Protein AF-A0AAE0YT94-F1 (afdb_monomer)

Radius of gyration: 12.8 Å; Cα contacts (8 Å, |Δi|>4): 303; chains: 1; bounding box: 30×29×32 Å

Foldseek 3Di:
DEEEDQEDEAEAEEADEDEYEYEHAHYEYEYEYAEYHYEYEYEYAAYEYEYEYQEYEYEYEYEYAAYEYEYEYAEYEYEEEYEYNHDHYYYHYVYYDYDYDYDYDD

Solvent-accessible surface area (backbone atoms only — not comparable to full-atom values): 5162 Å² total; per-residue (Å²): 89,78,50,77,46,60,70,44,79,47,78,48,73,65,71,44,79,45,55,38,41,41,40,32,40,37,37,40,40,40,36,51,33,58,46,41,38,37,41,36,40,40,39,31,41,36,37,38,41,39,40,38,28,47,34,40,36,38,40,35,43,39,38,30,42,36,38,38,41,38,36,43,30,45,35,40,40,36,42,35,41,38,32,41,76,44,80,46,78,48,72,55,51,81,42,76,47,77,49,75,48,76,49,68,81,127

Organism: NCBI:txid231223

Structure (mmCIF, N/CA/C/O backbone):
data_AF-A0AAE0YT94-F1
#
_entry.id   AF-A0AAE0YT94-F1
#
loop_
_atom_site.group_PDB
_atom_site.id
_atom_site.type_symbol
_atom_site.label_atom_id
_atom_site.label_alt_id
_atom_site.label_comp_id
_atom_site.label_asym_id
_atom_site.label_entity_id
_atom_site.label_seq_id
_atom_site.pdbx_PDB_ins_code
_atom_site.Cartn_x
_atom_site.Cartn_y
_atom_site.Cartn_z
_atom_site.occupancy
_atom_site.B_iso_or_equiv
_atom_site.auth_seq_id
_atom_site.auth_comp_id
_atom_site.auth_asym_id
_atom_site.auth_atom_id
_atom_site.pdbx_PDB_model_num
ATOM 1 N N . MET A 1 1 ? -7.940 0.023 -11.082 1.00 82.25 1 MET A N 1
ATOM 2 C CA . MET A 1 1 ? -8.236 -1.413 -10.848 1.00 82.25 1 MET A CA 1
ATOM 3 C C . MET A 1 1 ? -9.198 -1.577 -9.669 1.00 82.25 1 MET A C 1
ATOM 5 O O . MET A 1 1 ? -9.062 -0.848 -8.697 1.00 82.25 1 MET A O 1
ATOM 9 N N . VAL A 1 2 ? -10.150 -2.523 -9.724 1.00 87.38 2 VAL A N 1
ATOM 10 C CA . VAL A 1 2 ? -11.023 -2.860 -8.577 1.00 87.38 2 VAL A CA 1
ATOM 11 C C . VAL A 1 2 ? -10.855 -4.328 -8.201 1.00 87.38 2 VAL A C 1
ATOM 13 O O . VAL A 1 2 ? -11.086 -5.194 -9.042 1.00 87.38 2 VAL A O 1
ATOM 16 N N . THR A 1 3 ? -10.507 -4.625 -6.949 1.00 88.56 3 THR A N 1
ATOM 17 C CA . THR A 1 3 ? -10.285 -6.005 -6.478 1.00 88.56 3 THR A CA 1
ATOM 18 C C . THR A 1 3 ? -11.005 -6.286 -5.159 1.00 88.56 3 THR A C 1
ATOM 20 O O . THR A 1 3 ? -11.171 -5.415 -4.299 1.00 88.56 3 THR A O 1
ATOM 23 N N . LYS A 1 4 ? -11.522 -7.515 -5.021 1.00 89.88 4 LYS A N 1
ATOM 24 C CA . LYS A 1 4 ? -12.280 -7.970 -3.847 1.00 89.88 4 LYS A CA 1
ATOM 25 C C . LYS A 1 4 ? -11.921 -9.411 -3.502 1.00 89.88 4 LYS A C 1
ATOM 27 O O . LYS A 1 4 ? -11.798 -10.231 -4.404 1.00 89.88 4 LYS A O 1
ATOM 32 N N . GLY A 1 5 ? -11.810 -9.720 -2.217 1.00 86.62 5 GLY A N 1
ATOM 33 C CA . GLY A 1 5 ? -11.424 -11.049 -1.743 1.00 86.62 5 GLY A CA 1
ATOM 34 C C . GLY A 1 5 ? -11.466 -11.135 -0.224 1.00 86.62 5 GLY A C 1
ATOM 35 O O . GLY A 1 5 ? -11.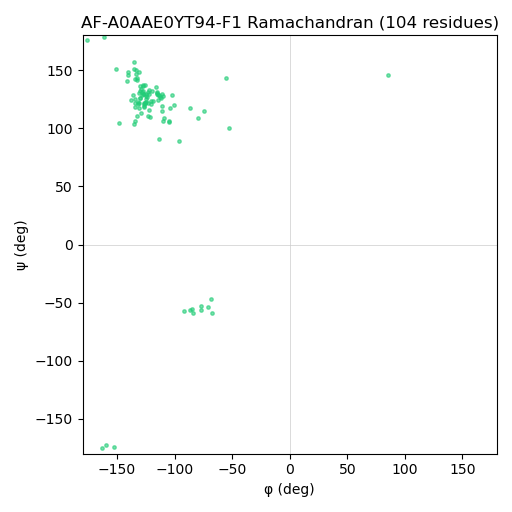757 -10.142 0.434 1.00 86.62 5 GLY A O 1
ATOM 36 N N . VAL A 1 6 ? -11.220 -12.318 0.334 1.00 88.44 6 VAL A N 1
ATOM 37 C CA . VAL A 1 6 ? -10.974 -12.444 1.781 1.00 88.44 6 VAL A CA 1
ATOM 38 C C . VAL A 1 6 ? -9.547 -11.981 2.055 1.00 88.44 6 VAL A C 1
ATOM 40 O O . VAL A 1 6 ? -9.371 -10.973 2.730 1.00 88.44 6 VAL A O 1
ATOM 43 N N . ASP A 1 7 ? -8.583 -12.602 1.378 1.00 93.69 7 ASP A N 1
ATOM 44 C CA . ASP A 1 7 ? -7.170 -12.245 1.456 1.00 93.69 7 ASP A CA 1
ATOM 45 C C . ASP A 1 7 ? -6.698 -11.738 0.095 1.00 93.69 7 ASP A C 1
ATOM 47 O O . ASP A 1 7 ? -6.941 -12.372 -0.938 1.00 93.69 7 ASP A O 1
ATOM 51 N N . LEU A 1 8 ? -6.056 -10.573 0.080 1.00 91.62 8 LEU A N 1
ATOM 52 C CA . LEU A 1 8 ? -5.567 -9.931 -1.137 1.00 91.62 8 LEU A CA 1
ATOM 53 C C . LEU A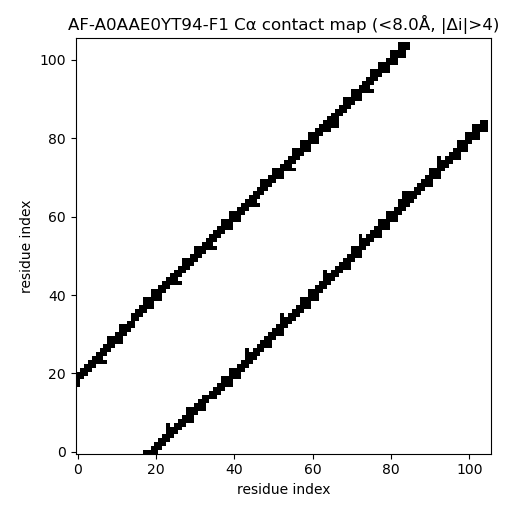 1 8 ? -4.111 -9.507 -0.971 1.00 91.62 8 LEU A C 1
ATOM 55 O O . LEU A 1 8 ? -3.754 -8.820 -0.014 1.00 91.62 8 LEU A O 1
ATOM 59 N N . ILE A 1 9 ? -3.291 -9.873 -1.955 1.00 91.19 9 ILE A N 1
ATOM 60 C CA . ILE A 1 9 ? -1.916 -9.397 -2.095 1.00 91.19 9 ILE A CA 1
ATOM 61 C C . ILE A 1 9 ? -1.813 -8.693 -3.442 1.00 91.19 9 ILE A C 1
ATOM 63 O O . ILE A 1 9 ? -2.081 -9.301 -4.479 1.00 91.19 9 ILE A O 1
ATOM 67 N N . ILE A 1 10 ? -1.437 -7.420 -3.415 1.00 87.31 10 ILE A N 1
ATOM 68 C CA . ILE A 1 10 ? -1.207 -6.602 -4.604 1.00 87.31 10 ILE A CA 1
ATOM 69 C C . ILE A 1 10 ? 0.272 -6.237 -4.634 1.00 87.31 10 ILE A C 1
ATOM 71 O O . ILE A 1 10 ? 0.825 -5.794 -3.625 1.00 87.31 10 ILE A O 1
ATOM 75 N N . LYS A 1 11 ? 0.892 -6.448 -5.793 1.00 88.25 11 LYS A N 1
ATOM 76 C CA . LYS A 1 11 ? 2.235 -5.975 -6.103 1.00 88.25 11 LYS A CA 1
ATOM 77 C C . LYS A 1 11 ? 2.157 -4.973 -7.242 1.00 88.25 11 LYS A C 1
ATOM 79 O O . LYS A 1 11 ? 1.445 -5.233 -8.213 1.00 88.25 11 LYS A O 1
ATOM 84 N N . CYS A 1 12 ? 2.876 -3.877 -7.095 1.00 79.12 12 CYS A N 1
ATOM 85 C CA . CYS A 1 12 ? 3.073 -2.872 -8.122 1.00 79.12 12 CYS A CA 1
ATOM 86 C C . CYS A 1 12 ? 4.573 -2.813 -8.405 1.00 79.12 12 CYS A C 1
ATOM 88 O O . CYS A 1 12 ? 5.351 -2.660 -7.468 1.00 79.12 12 CYS A O 1
ATOM 90 N N . GLU A 1 13 ? 4.924 -3.012 -9.664 1.00 74.62 13 GLU A N 1
ATOM 91 C CA . GLU A 1 13 ? 6.268 -2.858 -10.217 1.00 74.62 13 GLU A CA 1
ATOM 92 C C . GLU A 1 13 ? 6.074 -1.980 -11.485 1.00 74.62 13 GLU A C 1
ATOM 94 O O . GLU A 1 13 ? 4.986 -2.033 -12.091 1.00 74.62 13 GLU A O 1
ATOM 99 N N . ASP A 1 14 ? 7.065 -1.152 -11.826 1.00 66.00 14 ASP A N 1
ATOM 100 C CA . ASP A 1 14 ? 7.125 -0.130 -12.896 1.00 66.00 14 ASP A CA 1
ATOM 101 C C . ASP A 1 14 ? 6.557 1.282 -12.588 1.00 66.00 14 ASP A C 1
ATOM 103 O O . ASP A 1 14 ? 5.523 1.439 -11.927 1.00 66.00 14 ASP A O 1
ATOM 107 N N . GLU A 1 15 ? 7.195 2.312 -13.184 1.00 63.53 15 GLU A N 1
ATOM 108 C CA . GLU A 1 15 ? 6.744 3.718 -13.202 1.00 63.53 15 GLU A CA 1
ATOM 109 C C . GLU A 1 15 ? 5.298 3.828 -13.704 1.00 63.53 15 GLU A C 1
ATOM 111 O O . GLU A 1 15 ? 5.024 3.812 -14.909 1.00 63.53 15 GLU A O 1
ATOM 116 N N . GLU A 1 16 ? 4.338 3.963 -12.790 1.00 66.81 16 GLU A N 1
ATOM 117 C CA . GLU A 1 16 ? 2.934 4.045 -13.172 1.00 66.81 16 GLU A CA 1
ATOM 118 C C . GLU A 1 16 ? 2.124 5.052 -12.354 1.00 66.81 16 GLU A C 1
ATOM 120 O O . GLU A 1 16 ? 2.298 5.268 -11.150 1.00 66.81 16 GLU A O 1
ATOM 125 N N . THR A 1 17 ? 1.134 5.624 -13.044 1.00 72.88 17 THR A N 1
ATOM 126 C CA . THR A 1 17 ? -0.019 6.243 -12.393 1.00 72.88 17 THR A CA 1
ATOM 127 C C . THR A 1 17 ? -1.070 5.166 -12.142 1.00 72.88 17 THR A C 1
ATOM 129 O O . THR A 1 17 ? -1.577 4.568 -13.093 1.00 72.88 17 THR A O 1
ATOM 132 N N . ARG A 1 18 ? -1.408 4.903 -10.876 1.00 81.06 18 ARG A N 1
ATOM 133 C CA . ARG A 1 18 ? -2.318 3.811 -10.496 1.00 81.06 18 ARG A CA 1
ATOM 134 C C . ARG A 1 18 ? -3.472 4.287 -9.624 1.00 81.06 18 ARG A C 1
ATOM 136 O O . ARG A 1 18 ? -3.269 4.696 -8.485 1.00 81.06 18 ARG A O 1
ATOM 143 N N . ASP A 1 19 ? -4.685 4.062 -10.127 1.00 88.12 19 ASP A N 1
ATOM 144 C CA . ASP A 1 19 ? -5.926 4.212 -9.363 1.00 88.12 19 ASP A CA 1
ATOM 145 C C . ASP A 1 19 ? -6.418 2.835 -8.907 1.00 88.12 19 ASP A C 1
ATOM 147 O O . ASP A 1 19 ? -6.703 1.953 -9.732 1.00 88.12 19 ASP A O 1
ATOM 151 N N . MET A 1 20 ? -6.551 2.615 -7.600 1.00 87.81 20 MET A N 1
ATOM 152 C CA . MET A 1 20 ? -6.936 1.319 -7.035 1.00 87.81 20 MET A CA 1
ATOM 153 C C . MET A 1 20 ? -8.073 1.427 -6.026 1.00 87.81 20 MET A C 1
ATOM 155 O O . MET A 1 20 ? -8.030 2.208 -5.083 1.00 87.81 20 MET A O 1
ATOM 159 N N . VAL A 1 21 ? -9.076 0.559 -6.182 1.00 91.69 21 VAL A N 1
ATOM 160 C CA . VAL A 1 21 ? -10.147 0.378 -5.199 1.00 91.69 21 VAL A CA 1
ATOM 161 C C . VAL A 1 21 ? -10.172 -1.070 -4.742 1.00 91.69 21 VAL A C 1
ATOM 163 O O . VAL A 1 21 ? -10.601 -1.960 -5.481 1.00 91.69 21 VAL A O 1
ATOM 166 N N . THR A 1 22 ? -9.770 -1.309 -3.500 1.00 90.69 22 THR A N 1
ATOM 167 C CA . THR A 1 22 ? -9.597 -2.671 -2.996 1.00 90.69 22 THR A CA 1
ATOM 168 C C . THR A 1 22 ? -10.387 -2.912 -1.720 1.00 90.69 22 THR A C 1
ATOM 170 O O . THR A 1 22 ? -10.423 -2.082 -0.807 1.00 90.69 22 THR A O 1
ATOM 173 N N . LYS A 1 23 ? -11.039 -4.077 -1.641 1.00 91.50 23 LYS A N 1
ATOM 174 C CA . LYS A 1 23 ? -11.781 -4.495 -0.450 1.00 91.50 23 LYS A CA 1
ATOM 175 C C . LYS A 1 23 ? -11.484 -5.941 -0.064 1.00 91.50 23 LYS A C 1
ATOM 177 O O . LYS A 1 23 ? -11.816 -6.847 -0.823 1.00 91.50 23 LYS A O 1
ATOM 182 N N . GLY A 1 24 ? -10.993 -6.158 1.152 1.00 88.88 24 GLY A N 1
ATOM 183 C CA . GLY A 1 24 ? -10.820 -7.504 1.701 1.00 88.88 24 GLY A CA 1
ATOM 184 C C . GLY A 1 24 ? -10.893 -7.571 3.217 1.00 88.88 24 GLY A C 1
ATOM 185 O O . GLY A 1 24 ? -11.253 -6.586 3.849 1.00 88.88 24 GLY A O 1
ATOM 186 N N . VAL A 1 25 ? -10.635 -8.738 3.800 1.00 90.56 25 VAL A N 1
ATOM 187 C CA . VAL A 1 25 ? -10.430 -8.885 5.248 1.00 90.56 25 VAL A CA 1
ATOM 188 C C . VAL A 1 25 ? -8.973 -8.571 5.552 1.00 90.56 25 VAL A C 1
ATOM 190 O O . VAL A 1 25 ? -8.718 -7.590 6.252 1.00 90.56 25 VAL A O 1
ATOM 193 N N . ASP A 1 26 ? -8.057 -9.315 4.937 1.00 93.12 26 ASP A N 1
ATOM 194 C CA . ASP A 1 26 ? -6.619 -9.119 5.070 1.00 93.12 26 ASP A CA 1
ATOM 195 C C . ASP A 1 26 ? -6.036 -8.638 3.746 1.00 93.12 26 ASP A C 1
ATOM 197 O O . ASP A 1 26 ? -6.266 -9.218 2.680 1.00 93.12 26 ASP A O 1
ATOM 201 N N . LEU A 1 27 ? -5.312 -7.524 3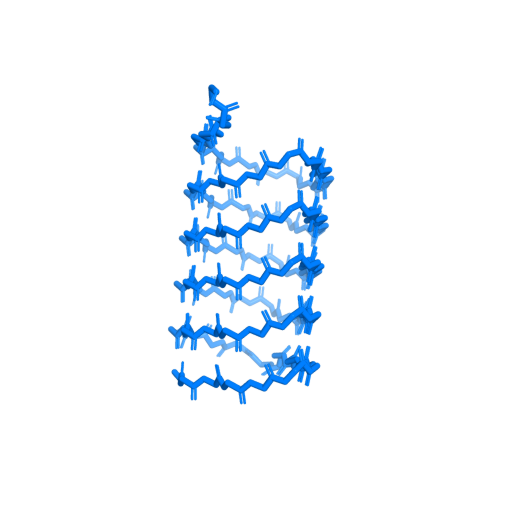.801 1.00 92.12 27 LEU A N 1
ATOM 202 C CA . LEU A 1 27 ? -4.835 -6.856 2.603 1.00 92.12 27 LEU A CA 1
ATOM 203 C C . LEU A 1 27 ? -3.386 -6.423 2.750 1.00 92.12 27 LEU A C 1
ATOM 205 O O . LEU A 1 27 ? -3.014 -5.755 3.717 1.00 92.12 27 LEU A O 1
ATOM 209 N N . ILE A 1 28 ? -2.577 -6.802 1.764 1.00 92.25 28 ILE A N 1
ATOM 210 C CA . ILE A 1 28 ? -1.164 -6.448 1.683 1.00 92.25 28 ILE A CA 1
ATOM 211 C C . ILE A 1 28 ? -0.903 -5.803 0.323 1.00 92.25 28 ILE A C 1
ATOM 213 O O . ILE A 1 28 ? -1.092 -6.442 -0.711 1.00 92.25 28 ILE A O 1
ATOM 217 N N . ILE A 1 29 ? -0.448 -4.554 0.331 1.00 88.25 29 ILE A N 1
ATOM 218 C CA . ILE A 1 29 ? 0.030 -3.837 -0.856 1.00 88.25 29 ILE A CA 1
ATOM 219 C C . ILE A 1 29 ? 1.537 -3.658 -0.713 1.00 88.25 29 ILE A C 1
ATOM 221 O O . ILE A 1 29 ? 2.010 -3.226 0.342 1.00 88.25 29 ILE A O 1
ATOM 225 N N . LYS A 1 30 ? 2.275 -4.024 -1.760 1.00 90.94 30 LYS A N 1
ATOM 226 C CA . LYS A 1 30 ? 3.709 -3.774 -1.888 1.00 90.94 30 LYS A CA 1
ATOM 227 C C . LYS A 1 30 ? 3.981 -3.081 -3.212 1.00 90.94 30 LYS A C 1
ATOM 229 O O . LYS A 1 30 ? 3.522 -3.584 -4.236 1.00 90.94 30 LYS A O 1
ATOM 234 N N . CYS A 1 31 ? 4.721 -1.990 -3.178 1.00 85.62 31 CYS A N 1
ATOM 235 C CA . CYS A 1 31 ? 5.116 -1.263 -4.372 1.00 85.62 31 CYS A CA 1
ATOM 236 C C . CYS A 1 31 ? 6.602 -0.910 -4.304 1.00 85.62 31 CYS A C 1
ATOM 238 O O . CYS A 1 31 ? 7.075 -0.594 -3.212 1.00 85.62 31 CYS A O 1
ATOM 240 N N . GLU A 1 32 ? 7.290 -0.975 -5.438 1.00 87.75 32 GLU A N 1
ATOM 241 C CA . GLU A 1 32 ? 8.705 -0.614 -5.567 1.00 87.75 32 GLU A CA 1
ATOM 242 C C . GLU A 1 32 ? 8.947 -0.062 -6.977 1.00 87.75 32 GLU A C 1
ATOM 244 O O . GLU A 1 32 ? 8.915 -0.834 -7.934 1.00 87.75 32 GLU A O 1
ATOM 249 N N . ASP A 1 33 ? 9.102 1.258 -7.117 1.00 82.44 33 ASP A N 1
ATOM 250 C CA . ASP A 1 33 ? 9.092 1.957 -8.413 1.00 82.44 33 ASP A CA 1
ATOM 251 C C . ASP A 1 33 ? 9.970 3.238 -8.366 1.00 82.44 33 ASP A C 1
ATOM 253 O O . ASP A 1 33 ? 10.064 3.865 -7.321 1.00 82.44 33 ASP A O 1
ATOM 257 N N . GLU A 1 34 ? 10.566 3.699 -9.477 1.00 84.06 34 GLU A N 1
ATOM 258 C CA . GLU A 1 34 ? 11.360 4.956 -9.484 1.00 84.06 34 GLU A CA 1
ATOM 259 C C . GLU A 1 34 ? 10.472 6.197 -9.247 1.00 84.06 34 GLU A C 1
ATOM 261 O O . GLU A 1 34 ? 10.622 6.894 -8.246 1.00 84.06 34 GLU A O 1
ATOM 266 N N . GLU A 1 35 ? 9.477 6.439 -10.109 1.00 84.25 35 GLU A N 1
ATOM 267 C CA . GLU A 1 35 ? 8.499 7.521 -9.940 1.00 84.25 35 GLU A CA 1
ATOM 268 C C . GLU A 1 35 ? 7.058 7.005 -9.920 1.00 84.25 35 GLU A C 1
ATOM 270 O O . GLU A 1 35 ? 6.611 6.304 -10.835 1.00 84.25 35 GLU A O 1
ATOM 275 N N . THR A 1 36 ? 6.257 7.437 -8.935 1.00 84.44 36 THR A N 1
ATOM 276 C CA . THR A 1 36 ? 4.843 7.028 -8.860 1.00 84.44 36 THR A CA 1
ATOM 277 C C . THR A 1 36 ? 3.833 8.115 -8.553 1.00 84.44 36 THR A C 1
ATOM 279 O O . THR A 1 36 ? 4.061 9.072 -7.807 1.00 84.44 36 THR A O 1
ATOM 282 N N . ARG A 1 37 ? 2.616 7.891 -9.068 1.00 88.00 37 ARG A N 1
ATOM 283 C CA . ARG A 1 37 ? 1.407 8.611 -8.649 1.00 88.00 37 ARG A CA 1
ATOM 284 C C . ARG A 1 37 ? 0.290 7.625 -8.355 1.00 88.00 37 ARG A C 1
ATOM 286 O O . ARG A 1 37 ? -0.148 6.908 -9.249 1.00 88.00 37 ARG A O 1
ATOM 293 N N . ARG A 1 38 ? -0.181 7.570 -7.113 1.00 87.56 38 ARG A N 1
ATOM 294 C CA . ARG A 1 38 ? -1.175 6.574 -6.694 1.00 87.56 38 ARG A CA 1
ATOM 295 C C . ARG A 1 38 ? -2.383 7.234 -6.044 1.00 87.56 38 ARG A C 1
ATOM 297 O O . ARG A 1 38 ? -2.211 8.009 -5.110 1.00 87.56 38 ARG A O 1
ATOM 304 N N . ASP A 1 39 ? -3.576 6.869 -6.505 1.00 91.06 39 ASP A N 1
ATOM 305 C CA . ASP A 1 39 ? -4.848 7.123 -5.821 1.00 91.06 39 ASP A CA 1
ATOM 306 C C . ASP A 1 39 ? -5.406 5.779 -5.336 1.00 91.06 39 ASP A C 1
ATOM 308 O O . ASP A 1 39 ? -5.693 4.869 -6.124 1.00 91.06 39 ASP A O 1
ATOM 312 N N . MET A 1 40 ? -5.495 5.601 -4.019 1.00 89.94 40 MET A N 1
ATOM 313 C CA . MET A 1 40 ? -5.891 4.332 -3.418 1.00 89.94 40 MET A CA 1
ATOM 314 C C . MET A 1 40 ? -7.055 4.488 -2.449 1.00 89.94 40 MET A C 1
ATOM 316 O O . MET A 1 40 ? -6.949 5.111 -1.394 1.00 89.94 40 MET A O 1
ATOM 320 N N . VAL A 1 41 ? -8.138 3.764 -2.731 1.00 92.94 41 VAL A N 1
ATOM 321 C CA . VAL A 1 41 ? -9.261 3.582 -1.811 1.00 92.94 41 VAL A CA 1
ATOM 322 C C . VAL A 1 41 ? -9.283 2.146 -1.311 1.00 92.94 41 VAL A C 1
ATOM 324 O O . VAL A 1 41 ? -9.694 1.220 -2.016 1.00 92.94 41 VAL A O 1
ATOM 327 N N . THR A 1 42 ? -8.891 1.952 -0.056 1.00 90.69 42 THR A N 1
ATOM 328 C CA . THR A 1 42 ? -8.713 0.613 0.510 1.00 90.69 42 THR A CA 1
ATOM 329 C C . THR A 1 42 ? -9.570 0.392 1.746 1.00 90.69 42 THR A C 1
ATOM 331 O O . THR A 1 42 ? -9.615 1.213 2.665 1.00 90.69 42 THR A O 1
ATOM 334 N N . LYS A 1 43 ? -10.256 -0.755 1.792 1.00 91.19 43 LYS A N 1
ATOM 335 C CA . LYS A 1 43 ? -11.060 -1.160 2.946 1.00 91.19 43 LYS A CA 1
ATOM 336 C C . LYS A 1 43 ? -10.774 -2.597 3.366 1.00 91.19 43 LYS A C 1
ATOM 338 O O . LYS A 1 43 ? -11.050 -3.517 2.599 1.00 91.19 43 LYS A O 1
ATOM 343 N N . GLY A 1 44 ? -10.362 -2.792 4.616 1.00 89.19 44 GLY A N 1
ATOM 344 C CA . GLY A 1 44 ? -10.266 -4.129 5.197 1.00 89.19 44 GLY A CA 1
ATOM 345 C C . GLY A 1 44 ? -10.259 -4.171 6.712 1.00 89.19 44 GLY A C 1
ATOM 346 O O . GLY A 1 44 ? -10.558 -3.169 7.346 1.00 89.19 44 GLY A O 1
ATOM 347 N N . VAL A 1 45 ? -10.021 -5.340 7.300 1.00 90.69 45 VAL A N 1
ATOM 348 C CA . VAL A 1 45 ? -9.849 -5.485 8.753 1.00 90.69 45 VAL A CA 1
ATOM 349 C C . VAL A 1 45 ? -8.388 -5.243 9.095 1.00 90.69 45 VAL A C 1
ATOM 351 O O . VAL A 1 45 ? -8.105 -4.319 9.857 1.00 90.69 45 VAL A O 1
ATOM 354 N N . ASN A 1 46 ? -7.486 -6.005 8.478 1.00 92.69 46 ASN A N 1
ATOM 355 C CA . ASN A 1 46 ? -6.048 -5.818 8.601 1.00 92.69 46 ASN A CA 1
ATOM 356 C C . ASN A 1 46 ? -5.489 -5.306 7.280 1.00 92.69 46 ASN A C 1
ATOM 358 O O . ASN A 1 46 ? -5.713 -5.898 6.222 1.00 92.69 46 ASN A O 1
ATOM 362 N N . LEU A 1 47 ? -4.750 -4.205 7.349 1.00 91.81 47 LEU A N 1
ATOM 363 C CA . LEU A 1 47 ? -4.117 -3.608 6.191 1.00 91.81 47 LEU A CA 1
ATOM 364 C C . LEU A 1 47 ? -2.635 -3.362 6.433 1.00 91.81 47 LEU A C 1
ATOM 366 O O . LEU A 1 47 ? -2.250 -2.742 7.425 1.00 91.81 47 LEU A O 1
ATOM 370 N N . ILE A 1 48 ? -1.828 -3.788 5.467 1.00 92.69 48 ILE A N 1
ATOM 371 C CA . ILE A 1 48 ? -0.403 -3.495 5.400 1.00 92.69 48 ILE A CA 1
ATOM 372 C C . ILE A 1 48 ? -0.096 -2.877 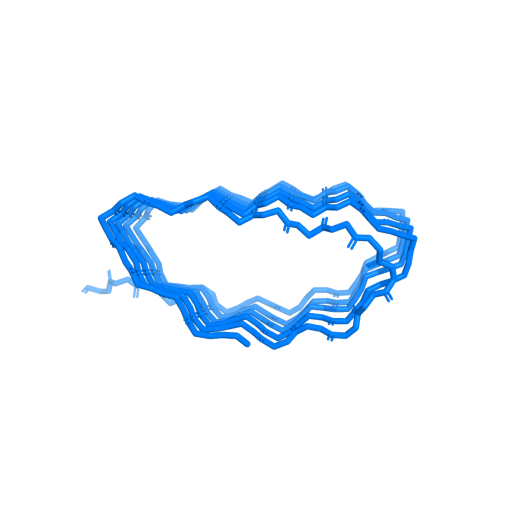4.036 1.00 92.69 48 ILE A C 1
ATOM 374 O O . ILE A 1 48 ? -0.336 -3.502 3.006 1.00 92.69 48 ILE A O 1
ATOM 378 N N . ILE A 1 49 ? 0.460 -1.671 4.037 1.00 88.56 49 ILE A N 1
ATOM 379 C CA . ILE A 1 49 ? 0.988 -0.999 2.848 1.00 88.56 49 ILE A CA 1
ATOM 380 C C . ILE A 1 49 ? 2.495 -0.846 3.036 1.00 88.56 49 ILE A C 1
ATOM 382 O O . ILE A 1 49 ? 2.943 -0.416 4.102 1.00 88.56 49 ILE A O 1
ATOM 386 N N . LYS A 1 50 ? 3.261 -1.238 2.019 1.00 92.00 50 LYS A N 1
ATOM 387 C CA . LYS A 1 50 ? 4.704 -1.022 1.927 1.00 92.00 50 LYS A CA 1
ATOM 388 C C . LYS A 1 50 ? 5.035 -0.414 0.572 1.00 92.00 50 LYS A C 1
ATOM 390 O O . LYS A 1 50 ? 4.646 -1.008 -0.431 1.00 92.00 50 LYS A O 1
ATOM 395 N N . CYS A 1 51 ? 5.729 0.710 0.561 1.00 87.31 51 CYS A N 1
ATOM 396 C CA . CYS A 1 51 ? 6.189 1.352 -0.665 1.00 87.31 51 CYS A CA 1
ATOM 397 C C . CYS A 1 51 ? 7.664 1.726 -0.529 1.00 87.31 51 CYS A C 1
ATOM 399 O O . CYS A 1 51 ? 8.069 2.144 0.551 1.00 87.31 51 CYS A O 1
ATOM 401 N N . GLU A 1 52 ? 8.427 1.569 -1.598 1.00 90.19 52 GLU A N 1
ATOM 402 C CA . GLU A 1 52 ? 9.817 2.016 -1.687 1.00 90.19 52 GLU A CA 1
ATOM 403 C C . GLU A 1 52 ? 9.970 2.697 -3.053 1.00 90.19 52 GLU A C 1
ATOM 405 O O . GLU A 1 52 ? 9.938 2.008 -4.068 1.00 90.19 52 GLU A O 1
ATOM 410 N N . ASP A 1 53 ? 10.006 4.031 -3.103 1.00 86.75 53 ASP A N 1
ATOM 411 C CA . ASP A 1 53 ? 10.051 4.783 -4.366 1.00 86.75 53 ASP A CA 1
ATOM 412 C C . ASP A 1 53 ? 11.112 5.903 -4.344 1.00 86.75 53 ASP A C 1
ATOM 414 O O . ASP A 1 53 ? 11.340 6.488 -3.295 1.00 86.75 53 ASP A O 1
ATOM 418 N N . GLU A 1 54 ? 11.725 6.299 -5.467 1.00 87.75 54 GLU A N 1
ATOM 419 C CA . GLU A 1 54 ? 12.581 7.509 -5.453 1.00 87.75 54 GLU A CA 1
ATOM 420 C C . GLU A 1 54 ? 11.713 8.769 -5.300 1.00 87.75 54 GLU A C 1
ATOM 422 O O . GLU A 1 54 ? 11.864 9.524 -4.338 1.00 87.75 54 GLU A O 1
ATOM 427 N N . GLU A 1 55 ? 10.715 8.947 -6.173 1.00 88.06 55 GLU A N 1
ATOM 428 C CA . GLU A 1 55 ? 9.692 9.985 -6.021 1.00 88.06 55 GLU A CA 1
ATOM 429 C C . GLU A 1 55 ? 8.277 9.407 -5.924 1.00 88.06 55 GLU A C 1
ATOM 431 O O . GLU A 1 55 ? 7.797 8.645 -6.774 1.00 88.06 55 GLU A O 1
ATOM 436 N N . SER A 1 56 ? 7.517 9.873 -4.930 1.00 88.25 56 SER A N 1
ATOM 437 C CA . SER A 1 56 ? 6.145 9.421 -4.721 1.00 88.25 56 SER A CA 1
ATOM 438 C C . SER A 1 56 ? 5.128 10.553 -4.558 1.00 88.25 56 SER A C 1
ATOM 440 O O . SER A 1 56 ? 5.302 11.534 -3.823 1.00 88.25 56 SER A O 1
ATOM 442 N N . ARG A 1 57 ? 3.974 10.391 -5.222 1.00 90.12 57 ARG A N 1
ATOM 443 C CA . ARG A 1 57 ? 2.749 11.148 -4.920 1.00 90.12 57 ARG A CA 1
ATOM 444 C C . ARG A 1 57 ? 1.601 10.210 -4.609 1.00 90.12 57 ARG A C 1
ATOM 446 O O . ARG A 1 57 ? 1.226 9.392 -5.446 1.00 90.12 57 ARG A O 1
ATOM 453 N N . ARG A 1 58 ? 1.017 10.341 -3.422 1.00 89.00 58 ARG A N 1
ATOM 454 C CA . ARG A 1 58 ? -0.003 9.409 -2.930 1.00 89.00 58 ARG A CA 1
ATOM 455 C C . ARG A 1 58 ? -1.230 10.163 -2.430 1.00 89.00 58 ARG A C 1
ATOM 457 O O . ARG A 1 58 ? -1.106 11.024 -1.569 1.00 89.00 58 ARG A O 1
ATOM 464 N N . ASP A 1 59 ? -2.398 9.807 -2.941 1.00 92.69 59 ASP A N 1
ATOM 465 C CA . ASP A 1 59 ? -3.692 10.126 -2.341 1.00 92.69 59 ASP A CA 1
ATOM 466 C C . ASP A 1 59 ? -4.293 8.812 -1.833 1.00 92.69 59 ASP A C 1
ATOM 468 O O . ASP A 1 59 ? -4.437 7.843 -2.583 1.00 92.69 59 ASP A O 1
ATOM 472 N N . MET A 1 60 ? -4.535 8.713 -0.528 1.00 90.38 60 MET A N 1
ATOM 473 C CA . MET A 1 60 ? -4.995 7.470 0.084 1.00 90.38 60 MET A CA 1
ATOM 474 C C . MET A 1 60 ? -6.190 7.688 0.996 1.00 90.38 60 MET A C 1
ATOM 476 O O . MET A 1 60 ? -6.097 8.313 2.052 1.00 90.38 60 MET A O 1
ATOM 480 N N . VAL A 1 61 ? -7.290 7.006 0.682 1.00 92.62 61 VAL A N 1
ATOM 481 C CA . VAL A 1 61 ? -8.442 6.867 1.572 1.00 92.62 61 VAL A CA 1
ATOM 482 C C . VAL A 1 61 ? -8.512 5.442 2.082 1.00 92.62 61 VAL A C 1
ATOM 484 O O . VAL A 1 61 ? -8.883 4.503 1.375 1.00 92.62 61 VAL A O 1
ATOM 487 N N . THR A 1 62 ? -8.207 5.277 3.362 1.00 89.38 62 THR A N 1
ATOM 488 C CA . THR A 1 62 ? -8.004 3.954 3.928 1.00 89.38 62 THR A CA 1
ATOM 489 C C . THR A 1 62 ? -8.843 3.717 5.168 1.00 89.38 62 THR A C 1
ATOM 491 O O . THR A 1 62 ? -8.877 4.530 6.092 1.00 89.38 62 THR A O 1
ATOM 494 N N . LYS A 1 63 ? -9.528 2.571 5.209 1.00 90.00 63 LYS A N 1
ATOM 495 C CA . LYS A 1 63 ? -10.356 2.172 6.346 1.00 90.00 63 LYS A CA 1
ATOM 496 C C . LYS A 1 63 ? -10.068 0.743 6.789 1.00 90.00 63 LYS A C 1
ATOM 498 O O . LYS A 1 63 ? -10.330 -0.189 6.031 1.00 90.00 63 LYS A O 1
ATOM 503 N N . GLY A 1 64 ? -9.673 0.569 8.046 1.00 87.50 64 GLY A N 1
ATOM 504 C CA . GLY A 1 64 ? -9.602 -0.752 8.661 1.00 87.50 64 GLY A CA 1
ATOM 505 C C . GLY A 1 64 ? -9.525 -0.750 10.173 1.00 87.50 64 GLY A C 1
ATOM 506 O O . GLY A 1 64 ? -9.706 0.290 10.786 1.00 87.50 64 GLY A O 1
ATOM 507 N N . VAL A 1 65 ? -9.364 -1.922 10.783 1.00 89.06 65 VAL A N 1
ATOM 508 C CA . VAL A 1 65 ? -9.199 -2.038 12.241 1.00 89.06 65 VAL A CA 1
ATOM 509 C C . VAL A 1 65 ? -7.731 -1.844 12.586 1.00 89.06 65 VAL A C 1
ATOM 511 O O . VAL A 1 65 ? -7.418 -0.915 13.326 1.00 89.06 65 VAL A O 1
ATOM 514 N N . ASN A 1 66 ? -6.866 -2.648 11.966 1.00 90.50 66 ASN A N 1
ATOM 515 C CA . ASN A 1 66 ? -5.419 -2.610 12.136 1.00 90.50 66 ASN A CA 1
ATOM 516 C C . ASN A 1 66 ? -4.768 -2.127 10.848 1.00 90.50 66 ASN A C 1
ATOM 518 O O . ASN A 1 66 ? -5.003 -2.697 9.778 1.00 90.50 66 ASN A O 1
ATOM 522 N N . LEU A 1 67 ? -3.947 -1.089 10.950 1.00 90.06 67 LEU A N 1
ATOM 523 C CA . LEU A 1 67 ? -3.352 -0.437 9.801 1.00 90.06 67 LEU A CA 1
ATOM 524 C C . LEU A 1 67 ? -1.866 -0.191 10.012 1.00 90.06 67 LEU A C 1
ATOM 526 O O . LEU A 1 67 ? -1.456 0.441 10.985 1.00 90.06 67 LEU A O 1
ATOM 530 N N . ILE A 1 68 ? -1.069 -0.683 9.069 1.00 91.69 68 ILE A N 1
ATOM 531 C CA . ILE A 1 68 ? 0.377 -0.505 9.044 1.00 91.69 68 ILE A CA 1
ATOM 532 C C . ILE A 1 68 ? 0.760 0.079 7.688 1.00 91.69 68 ILE A C 1
ATOM 534 O O . ILE A 1 68 ? 0.560 -0.567 6.664 1.00 91.69 68 ILE A O 1
ATOM 538 N N . ILE A 1 69 ? 1.339 1.275 7.689 1.00 88.56 69 ILE A N 1
ATOM 539 C CA . ILE A 1 69 ? 1.941 1.893 6.506 1.00 88.56 69 ILE A CA 1
ATOM 540 C C . ILE A 1 69 ? 3.440 1.997 6.742 1.00 88.56 69 ILE A C 1
ATOM 542 O O . ILE A 1 69 ? 3.877 2.501 7.782 1.00 88.56 69 ILE A O 1
ATOM 546 N N . LYS A 1 70 ? 4.215 1.501 5.780 1.00 92.25 70 LYS A N 1
ATOM 547 C CA . LYS A 1 70 ? 5.654 1.707 5.702 1.00 92.25 70 LYS A CA 1
ATOM 548 C C . LYS A 1 70 ? 6.018 2.303 4.352 1.00 92.25 70 LYS A C 1
ATOM 550 O O . LYS A 1 70 ? 5.583 1.742 3.351 1.00 92.25 70 LYS A O 1
ATOM 555 N N . CYS A 1 71 ? 6.786 3.382 4.342 1.00 87.62 71 CYS A N 1
ATOM 556 C CA . CYS A 1 71 ? 7.358 3.912 3.109 1.00 87.62 71 CYS A CA 1
ATOM 557 C C . CYS A 1 71 ? 8.840 4.238 3.301 1.00 87.62 71 CYS A C 1
ATOM 559 O O . CYS A 1 71 ? 9.222 4.628 4.404 1.00 87.62 71 CYS A O 1
ATOM 561 N N . GLU A 1 72 ? 9.643 4.080 2.263 1.00 90.81 72 GLU A N 1
ATOM 562 C CA . GLU A 1 72 ? 11.022 4.571 2.220 1.00 90.81 72 GLU A CA 1
ATOM 563 C C . GLU A 1 72 ? 11.198 5.254 0.868 1.00 90.81 72 GLU A C 1
ATOM 565 O O . GLU A 1 72 ? 11.195 4.566 -0.147 1.00 90.81 72 GLU A O 1
ATOM 570 N N . ASP A 1 73 ? 11.256 6.588 0.851 1.00 88.00 73 ASP A N 1
ATOM 571 C CA . ASP A 1 73 ? 11.320 7.338 -0.404 1.00 88.00 73 ASP A CA 1
ATOM 572 C C . ASP A 1 73 ? 12.358 8.468 -0.375 1.00 88.00 73 ASP A C 1
ATOM 574 O O . ASP A 1 73 ? 12.676 8.978 0.694 1.00 88.00 73 ASP A O 1
ATOM 578 N N . GLU A 1 74 ? 12.868 8.934 -1.519 1.00 89.38 74 GLU A N 1
ATOM 579 C CA . GLU A 1 74 ? 13.702 10.152 -1.516 1.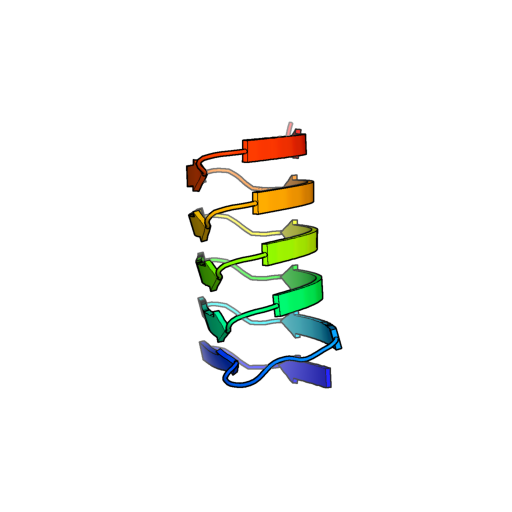00 89.38 74 GLU A CA 1
ATOM 580 C C . GLU A 1 74 ? 12.822 11.405 -1.397 1.00 89.38 74 GLU A C 1
ATOM 582 O O . GLU A 1 74 ? 12.984 12.202 -0.467 1.00 89.38 74 GLU A O 1
ATOM 587 N N . GLU A 1 75 ? 11.819 11.543 -2.271 1.00 88.62 75 GLU A N 1
ATOM 588 C CA . GLU A 1 75 ? 10.835 12.626 -2.222 1.00 88.62 75 GLU A CA 1
ATOM 589 C C . GLU A 1 75 ? 9.392 12.117 -2.117 1.00 88.62 75 GLU A C 1
ATOM 591 O O . GLU A 1 75 ? 8.904 11.347 -2.943 1.00 88.62 75 GLU A O 1
ATOM 596 N N . THR A 1 76 ? 8.633 12.648 -1.152 1.00 88.88 76 THR A N 1
ATOM 597 C CA . THR A 1 76 ? 7.227 12.268 -0.959 1.00 88.88 76 THR A CA 1
ATOM 598 C C . THR A 1 76 ? 6.265 13.443 -0.860 1.00 88.88 76 THR A C 1
ATOM 600 O O . THR A 1 76 ? 6.422 14.370 -0.057 1.00 88.88 76 THR A O 1
ATOM 603 N N . ARG A 1 77 ? 5.145 13.339 -1.587 1.00 90.56 77 ARG A N 1
ATOM 604 C CA . ARG A 1 77 ? 3.925 14.124 -1.338 1.00 90.56 77 ARG A CA 1
ATOM 605 C C . ARG A 1 77 ? 2.737 13.212 -1.094 1.00 90.56 77 ARG A C 1
ATOM 607 O O . ARG A 1 77 ? 2.316 12.495 -1.993 1.00 90.56 77 ARG A O 1
ATOM 614 N N . SER A 1 78 ? 2.170 13.262 0.104 1.00 88.69 78 SER A N 1
ATOM 615 C CA . SER A 1 78 ? 1.022 12.423 0.454 1.00 88.69 78 SER A CA 1
ATOM 616 C C . SER A 1 78 ? -0.148 13.227 1.010 1.00 88.69 78 SER A C 1
ATOM 618 O O . SER A 1 78 ? 0.055 14.088 1.863 1.00 88.69 78 SER A O 1
ATOM 620 N N . ASP A 1 79 ? -1.357 12.883 0.575 1.00 91.75 79 ASP A N 1
ATOM 621 C CA . ASP A 1 79 ? -2.621 13.208 1.237 1.00 91.75 79 ASP A CA 1
ATOM 622 C C . ASP A 1 79 ? -3.264 11.894 1.702 1.00 91.75 79 ASP A C 1
ATOM 624 O O . ASP A 1 79 ? -3.399 10.935 0.938 1.00 91.75 79 ASP A O 1
ATOM 628 N N . MET A 1 80 ? -3.560 11.790 2.995 1.00 89.81 80 MET A N 1
ATOM 629 C CA . MET A 1 80 ? -4.011 10.548 3.607 1.00 89.8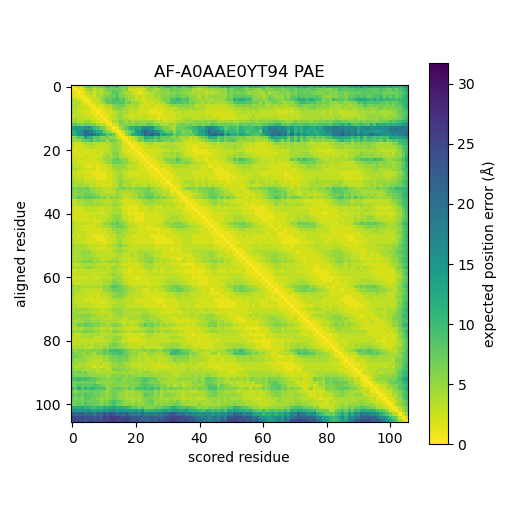1 80 MET A CA 1
ATOM 630 C C . MET A 1 80 ? -5.208 10.764 4.524 1.00 89.81 80 MET A C 1
ATOM 632 O O . MET A 1 80 ? -5.110 11.355 5.601 1.00 89.81 80 MET A O 1
ATOM 636 N N . VAL A 1 81 ? -6.328 10.132 4.184 1.00 91.38 81 VAL A N 1
ATOM 637 C CA . VAL A 1 81 ? -7.486 9.997 5.068 1.00 91.38 81 VAL A CA 1
ATOM 638 C C . VAL A 1 81 ? -7.533 8.578 5.609 1.00 91.38 81 VAL A C 1
ATOM 640 O O . VAL A 1 81 ? -7.928 7.636 4.921 1.00 91.38 81 VAL A O 1
ATOM 643 N N . ILE A 1 82 ? -7.176 8.420 6.882 1.00 87.75 82 ILE A N 1
ATOM 644 C CA . ILE A 1 82 ? -7.060 7.106 7.516 1.00 87.75 82 ILE A CA 1
ATOM 645 C C . ILE A 1 82 ? -8.109 6.961 8.607 1.00 87.75 82 ILE A C 1
ATOM 647 O O . ILE A 1 82 ? -8.223 7.787 9.508 1.00 87.75 82 ILE A O 1
ATOM 651 N N . LYS A 1 83 ? -8.872 5.873 8.563 1.00 88.38 83 LYS A N 1
ATOM 652 C CA . LYS A 1 83 ? -9.806 5.495 9.621 1.00 88.38 83 LYS A CA 1
ATOM 653 C C . LYS A 1 83 ? -9.477 4.103 10.136 1.00 88.38 83 LYS A C 1
ATOM 655 O O . LYS A 1 83 ? -9.755 3.122 9.448 1.00 88.38 83 LYS A O 1
ATOM 660 N N . GLY A 1 84 ? -8.981 4.027 11.365 1.00 83.12 84 GLY A N 1
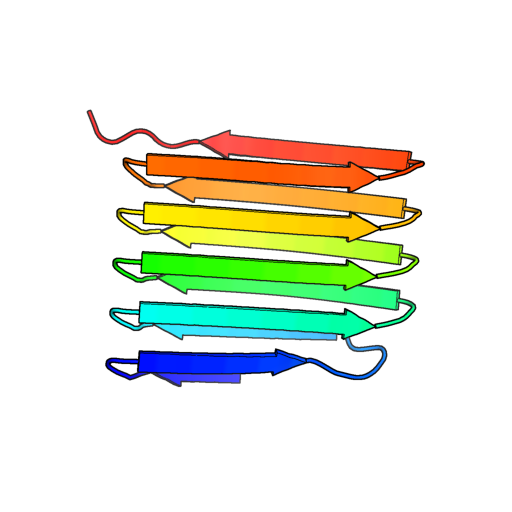ATOM 661 C CA . GLY A 1 84 ? -8.809 2.760 12.061 1.00 83.12 84 GLY A CA 1
ATOM 662 C C . GLY A 1 84 ? -8.653 2.885 13.562 1.00 83.12 84 GLY A C 1
ATOM 663 O O . GLY A 1 84 ? -8.754 3.987 14.100 1.00 83.12 84 GLY A O 1
ATOM 664 N N . ILE A 1 85 ? -8.527 1.732 14.216 1.00 83.56 85 ILE A N 1
ATOM 665 C CA . ILE A 1 85 ? -8.376 1.631 15.671 1.00 83.56 85 ILE A CA 1
ATOM 666 C C . ILE A 1 85 ? -6.885 1.616 15.999 1.00 83.56 85 ILE A C 1
ATOM 668 O O . ILE A 1 85 ? -6.411 2.519 16.680 1.00 83.56 85 ILE A O 1
ATOM 672 N N . ASP A 1 86 ? -6.151 0.663 15.427 1.00 87.31 86 ASP A N 1
ATOM 673 C CA . ASP A 1 86 ? -4.710 0.539 15.601 1.00 87.31 86 ASP A CA 1
ATOM 674 C C . ASP A 1 86 ? -3.996 1.040 14.347 1.00 87.31 86 ASP A C 1
ATOM 676 O O . ASP A 1 86 ? -4.180 0.509 13.248 1.00 87.31 86 ASP A O 1
ATOM 680 N N . LEU A 1 87 ? -3.195 2.093 14.511 1.00 87.19 87 LEU A N 1
ATOM 681 C CA . LEU A 1 87 ? -2.512 2.784 13.424 1.00 87.19 87 LEU A CA 1
ATOM 682 C C . LEU A 1 87 ? -1.008 2.848 13.683 1.00 87.19 87 LEU A C 1
ATOM 684 O O . LEU A 1 87 ? -0.563 3.416 14.679 1.00 87.19 87 LEU A O 1
ATOM 688 N N . ILE A 1 88 ? -0.228 2.316 12.746 1.00 89.44 88 ILE A N 1
ATOM 689 C CA . ILE A 1 88 ? 1.228 2.440 12.712 1.00 89.44 88 ILE A CA 1
ATOM 690 C C . ILE A 1 88 ? 1.625 2.994 11.350 1.00 89.44 88 ILE A C 1
ATOM 692 O O . ILE A 1 88 ? 1.352 2.380 10.322 1.00 89.44 88 ILE A O 1
ATOM 696 N N . ILE A 1 89 ? 2.312 4.132 11.345 1.00 86.50 89 ILE A N 1
ATOM 697 C CA . ILE A 1 89 ? 2.892 4.724 10.139 1.00 86.50 89 ILE A CA 1
ATOM 698 C C . ILE A 1 89 ? 4.375 4.941 10.396 1.00 86.50 89 ILE A C 1
ATOM 700 O O . ILE A 1 89 ? 4.752 5.531 11.410 1.00 86.50 89 ILE A O 1
ATOM 704 N N . LYS A 1 90 ? 5.209 4.445 9.488 1.00 89.81 90 LYS A N 1
ATOM 705 C CA . LYS A 1 90 ? 6.652 4.677 9.476 1.00 89.81 90 LYS A CA 1
ATOM 706 C C . LYS A 1 90 ? 7.041 5.053 8.058 1.00 89.81 90 LYS A C 1
ATOM 708 O O . LYS A 1 90 ? 6.941 4.199 7.191 1.00 89.81 90 LYS A O 1
ATOM 713 N N . CYS A 1 91 ? 7.434 6.296 7.824 1.00 85.38 91 CYS A N 1
ATOM 714 C CA . CYS A 1 91 ? 8.001 6.657 6.530 1.00 85.38 91 CYS A CA 1
ATOM 715 C C . CYS A 1 91 ? 9.321 7.371 6.748 1.00 85.38 91 CYS A C 1
ATOM 717 O O . CYS A 1 91 ? 9.359 8.303 7.565 1.00 85.38 91 CYS A O 1
ATOM 719 N N . GLU A 1 92 ? 10.345 6.893 6.060 1.00 88.88 92 GLU A N 1
ATOM 720 C CA . GLU A 1 92 ? 11.680 7.472 6.026 1.00 88.88 92 GLU A CA 1
ATOM 721 C C . GLU A 1 92 ? 11.818 8.156 4.673 1.00 88.88 92 GLU A C 1
ATOM 723 O O . GLU A 1 92 ? 11.901 7.482 3.654 1.00 88.88 92 GLU A O 1
ATOM 728 N N . ASP A 1 93 ? 11.749 9.489 4.690 1.00 85.75 93 ASP A N 1
ATOM 729 C CA . ASP A 1 93 ? 11.841 10.292 3.479 1.00 85.75 93 ASP A CA 1
ATOM 730 C C . ASP A 1 93 ? 12.920 11.368 3.661 1.00 85.75 93 ASP A C 1
ATOM 732 O O . ASP A 1 93 ? 12.944 12.008 4.722 1.00 85.75 93 ASP A O 1
ATOM 736 N N . GLU A 1 94 ? 13.769 11.595 2.653 1.00 86.56 94 GLU A N 1
ATOM 737 C CA . GLU A 1 94 ? 14.746 12.700 2.665 1.00 86.56 94 GLU A CA 1
ATOM 738 C C . GLU A 1 94 ? 14.017 14.053 2.567 1.00 86.56 94 GLU A C 1
ATOM 740 O O . GLU A 1 94 ? 14.225 14.948 3.395 1.00 86.56 94 GLU A O 1
ATOM 745 N N . GLU A 1 95 ? 13.061 14.176 1.638 1.00 85.50 95 GLU A N 1
ATOM 746 C CA . GLU A 1 95 ? 12.133 15.304 1.555 1.00 85.50 95 GLU A CA 1
ATOM 747 C C . GLU A 1 95 ? 10.668 14.848 1.596 1.00 85.50 95 GLU A C 1
ATOM 749 O O . GLU A 1 95 ? 10.210 14.042 0.788 1.00 85.50 95 GLU A O 1
ATOM 754 N N . SER A 1 96 ? 9.860 15.411 2.509 1.00 87.06 96 SER A N 1
ATOM 755 C CA . SER A 1 96 ? 8.434 15.061 2.572 1.00 87.06 96 SER A CA 1
ATOM 756 C C . SER A 1 96 ? 7.468 16.204 2.845 1.00 87.06 96 SER A C 1
ATOM 758 O O . SER A 1 96 ? 7.711 17.136 3.617 1.00 87.06 96 SER A O 1
ATOM 760 N N . ARG A 1 97 ? 6.291 16.085 2.222 1.00 88.94 97 ARG A N 1
ATOM 761 C CA . ARG A 1 97 ? 5.077 16.841 2.545 1.00 88.94 97 ARG A CA 1
ATOM 762 C C . ARG A 1 97 ? 3.922 15.871 2.718 1.00 88.94 97 ARG A C 1
ATOM 764 O O . ARG A 1 97 ? 3.489 15.241 1.757 1.00 88.94 97 ARG A O 1
ATOM 771 N N . ARG A 1 98 ? 3.412 15.764 3.941 1.00 86.00 98 ARG A N 1
ATOM 772 C CA . ARG A 1 98 ? 2.307 14.860 4.269 1.00 86.00 98 ARG A CA 1
ATOM 773 C C . ARG A 1 98 ? 1.168 15.638 4.911 1.00 86.00 98 ARG A C 1
ATOM 775 O O . ARG A 1 98 ? 1.387 16.315 5.913 1.00 86.00 98 ARG A O 1
ATOM 782 N N . ASP A 1 99 ? -0.025 15.510 4.346 1.00 89.56 99 ASP A N 1
ATOM 783 C CA . ASP A 1 99 ? -1.279 15.842 5.016 1.00 89.56 99 ASP A CA 1
ATOM 784 C C . ASP A 1 99 ? -1.940 14.535 5.464 1.00 89.56 99 ASP A C 1
ATOM 786 O O . ASP A 1 99 ? -2.035 13.572 4.700 1.00 89.56 99 ASP A O 1
ATOM 790 N N . MET A 1 100 ? -2.321 14.458 6.738 1.00 85.38 100 MET A N 1
ATOM 791 C CA . MET A 1 100 ? -2.935 13.262 7.298 1.00 85.38 100 MET A CA 1
ATOM 792 C C . MET A 1 100 ? -4.107 13.615 8.204 1.00 85.38 100 MET A C 1
ATOM 794 O O . MET A 1 100 ? -3.959 14.281 9.229 1.00 85.38 100 MET A O 1
ATOM 798 N N . VAL A 1 101 ? -5.262 13.034 7.882 1.00 87.44 101 VAL A N 1
ATOM 799 C CA . VAL A 1 101 ? -6.494 13.147 8.660 1.00 87.44 101 VAL A CA 1
ATOM 800 C C . VAL A 1 101 ? -6.855 11.783 9.260 1.00 87.44 101 VAL A C 1
ATOM 802 O O . VAL A 1 101 ? -7.582 10.998 8.635 1.00 87.44 101 VAL A O 1
ATOM 805 N N . PRO A 1 102 ? -6.395 11.475 10.488 1.00 78.19 102 PRO A N 1
ATOM 806 C CA . PRO A 1 102 ? -6.830 10.286 11.200 1.00 78.19 102 PRO A CA 1
ATOM 807 C C . PRO A 1 1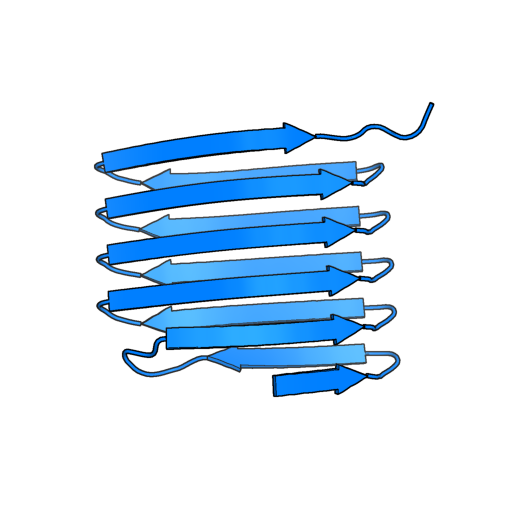02 ? -8.254 10.500 11.734 1.00 78.19 102 PRO A C 1
ATOM 809 O O . PRO A 1 102 ? -8.505 11.339 12.598 1.00 78.19 102 PRO A O 1
ATOM 812 N N . LYS A 1 103 ? -9.224 9.728 11.239 1.00 71.88 103 LYS A N 1
ATOM 813 C CA . LYS A 1 103 ? -10.591 9.706 11.775 1.00 71.88 103 LYS A CA 1
ATOM 814 C C . LYS A 1 103 ? -10.737 8.551 12.755 1.00 71.88 103 LYS A C 1
ATOM 816 O O . LYS A 1 103 ? -11.141 7.454 12.366 1.00 71.88 103 LYS A O 1
ATOM 821 N N . GLY A 1 104 ? -10.433 8.822 14.024 1.00 55.91 104 GLY A N 1
ATOM 822 C CA . GLY A 1 104 ? -10.730 7.911 15.128 1.00 55.91 104 GLY A CA 1
ATOM 823 C C . GLY A 1 104 ? -12.219 7.552 15.166 1.00 55.91 104 GLY A C 1
A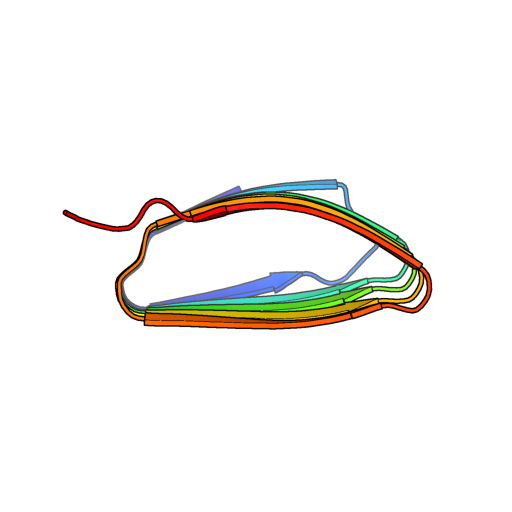TOM 824 O O . GLY A 1 104 ? -13.085 8.364 14.827 1.00 55.91 104 GLY A O 1
ATOM 825 N N . SER A 1 105 ? -12.527 6.309 15.523 1.00 49.69 105 SER A N 1
ATOM 826 C CA . SER A 1 105 ? -13.900 5.931 15.859 1.00 49.69 105 SER A CA 1
ATOM 827 C C . SER A 1 105 ? -14.158 6.396 17.293 1.00 49.69 105 SER A C 1
ATOM 829 O O . SER A 1 105 ? -13.549 5.862 18.212 1.00 49.69 105 SER A O 1
ATOM 831 N N . THR A 1 106 ? -14.984 7.433 17.450 1.00 42.78 106 THR A N 1
ATOM 832 C CA . THR A 1 106 ? -15.701 7.734 18.703 1.00 42.78 106 THR A CA 1
ATOM 833 C C . THR A 1 106 ? -16.522 6.543 19.154 1.00 42.78 106 THR A C 1
ATOM 835 O O . THR A 1 106 ? -17.143 5.931 18.249 1.00 42.78 106 THR A O 1
#

Secondary structure (DSSP, 8-state):
-EEE-SEEEEEEESS-EEEEEEE-SEEEEEEEEEEEEEEEEEE-SEEEEEEEEEEEEEEEEEE-SEEEEEEEEEEEEEEEEEE-SEEEEEEEEEEEEEEEEE----

Sequence (106 aa):
MVTKGVDLIIKCEDEETRDMVTKGVDLIIKCEDEETRRDMVTKGVNLIIKCEDEESRRDMVTKGVNLIIKCEDEETRSDMVIKGIDLIIKCEDEESRRDMVPKGST

Mean predicted aligned error: 4.64 Å

pLDDT: mean 86.4, std 8.33, range [42.78, 93.69]